Protein AF-A0A946FM98-F1 (afdb_monomer_lite)

Structure (mmCIF, N/CA/C/O backbone):
data_AF-A0A946FM98-F1
#
_entry.id   AF-A0A946FM98-F1
#
loop_
_atom_site.group_PDB
_atom_site.id
_atom_site.type_symbol
_atom_site.label_atom_id
_atom_site.label_alt_id
_atom_site.label_comp_id
_atom_site.label_asym_id
_atom_site.label_entity_id
_atom_site.label_seq_id
_atom_site.pdbx_PDB_ins_code
_atom_site.Cartn_x
_atom_site.Cartn_y
_atom_site.Cartn_z
_atom_site.occupancy
_atom_site.B_iso_or_equiv
_atom_site.auth_seq_id
_atom_site.auth_comp_id
_atom_site.auth_asym_id
_atom_site.auth_atom_id
_atom_site.pdbx_PDB_model_num
ATOM 1 N N . MET A 1 1 ? 2.179 16.275 -25.212 1.00 42.62 1 MET A N 1
ATOM 2 C CA . MET A 1 1 ? 1.892 15.927 -23.804 1.00 42.62 1 MET A CA 1
ATOM 3 C C . MET A 1 1 ? 3.198 15.474 -23.182 1.00 42.62 1 MET A C 1
ATOM 5 O O . MET A 1 1 ? 3.763 14.503 -23.659 1.00 42.62 1 MET A O 1
ATOM 9 N N . ALA A 1 2 ? 3.719 16.233 -22.223 1.00 38.38 2 ALA A N 1
ATOM 10 C CA . ALA A 1 2 ? 4.949 15.921 -21.500 1.00 38.38 2 ALA A CA 1
ATOM 11 C C . ALA A 1 2 ? 4.560 15.492 -20.078 1.00 38.38 2 ALA A C 1
ATOM 13 O O . ALA A 1 2 ? 3.770 16.213 -19.463 1.00 38.38 2 ALA A O 1
ATOM 14 N N . PRO A 1 3 ? 5.045 14.357 -19.547 1.00 51.19 3 PRO A N 1
ATOM 15 C CA . PRO A 1 3 ? 4.800 14.021 -18.160 1.00 51.19 3 PRO A CA 1
ATOM 16 C C . PRO A 1 3 ? 5.885 14.651 -17.284 1.00 51.19 3 PRO A C 1
ATOM 18 O O . PRO A 1 3 ? 7.080 14.559 -17.567 1.00 51.19 3 PRO A O 1
ATOM 21 N N . ALA A 1 4 ? 5.461 15.292 -16.201 1.00 51.47 4 ALA A N 1
ATOM 22 C CA . ALA A 1 4 ? 6.345 15.579 -15.087 1.00 51.47 4 ALA A CA 1
ATOM 23 C C . ALA A 1 4 ? 6.657 14.243 -14.385 1.00 51.47 4 ALA A C 1
ATOM 25 O O . ALA A 1 4 ? 5.768 13.645 -13.789 1.00 51.47 4 ALA A O 1
ATOM 26 N N . HIS A 1 5 ? 7.921 13.816 -14.483 1.00 64.06 5 HIS A N 1
ATOM 27 C CA . HIS A 1 5 ? 8.570 12.662 -13.834 1.00 64.06 5 HIS A CA 1
ATOM 28 C C . HIS A 1 5 ? 8.456 11.286 -14.521 1.00 64.06 5 HIS A C 1
ATOM 30 O O . HIS A 1 5 ? 7.589 10.478 -14.207 1.00 64.06 5 HIS A O 1
ATOM 36 N N . GLY A 1 6 ? 9.450 10.987 -15.369 1.00 43.84 6 GLY A N 1
ATOM 37 C CA . GLY A 1 6 ? 9.788 9.638 -15.844 1.00 43.84 6 GLY A CA 1
ATOM 38 C C . GLY A 1 6 ? 9.783 9.529 -17.368 1.00 43.84 6 GLY A C 1
ATOM 39 O O . GLY A 1 6 ? 8.840 9.981 -18.013 1.00 43.84 6 GLY A O 1
ATOM 40 N N . ASN A 1 7 ? 10.851 8.963 -17.945 1.00 45.28 7 ASN A N 1
ATOM 41 C CA . ASN A 1 7 ? 10.941 8.671 -19.380 1.00 45.28 7 ASN A CA 1
ATOM 42 C C . ASN A 1 7 ? 9.670 7.962 -19.866 1.00 45.28 7 ASN A C 1
ATOM 44 O O . ASN A 1 7 ? 9.134 7.125 -19.149 1.00 45.28 7 ASN A O 1
ATOM 48 N N . VAL A 1 8 ? 9.216 8.330 -21.068 1.00 44.72 8 VAL A N 1
ATOM 49 C CA . VAL A 1 8 ? 8.001 7.858 -21.758 1.00 44.72 8 VAL A CA 1
ATOM 50 C C . VAL A 1 8 ? 7.643 6.413 -21.380 1.00 44.72 8 VAL A C 1
ATOM 52 O O . VAL A 1 8 ? 8.206 5.471 -21.932 1.00 44.72 8 VAL A O 1
ATOM 55 N N . GLY A 1 9 ? 6.711 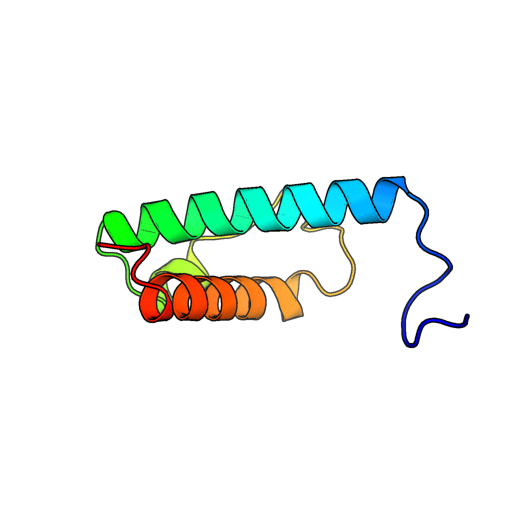6.253 -20.435 1.00 50.66 9 GLY A N 1
ATOM 56 C CA . GLY A 1 9 ? 6.214 4.944 -20.023 1.00 50.66 9 GLY A CA 1
ATOM 57 C C . GLY A 1 9 ? 5.434 4.298 -21.166 1.00 50.66 9 GLY A C 1
ATOM 58 O O . GLY A 1 9 ? 4.537 4.908 -21.755 1.00 50.66 9 GLY A O 1
ATOM 59 N N . THR A 1 10 ? 5.801 3.077 -21.526 1.00 51.53 10 THR A N 1
ATOM 60 C CA . THR A 1 10 ? 5.114 2.279 -22.542 1.00 51.53 10 THR A CA 1
ATOM 61 C C . THR A 1 10 ? 3.782 1.745 -21.993 1.00 51.53 10 THR A C 1
ATOM 63 O O . THR A 1 10 ? 3.518 1.775 -20.793 1.00 51.53 10 THR A O 1
ATOM 66 N N . LYS A 1 11 ? 2.898 1.216 -22.853 1.00 51.31 11 LYS A N 1
ATOM 67 C CA . LYS A 1 11 ? 1.620 0.599 -22.421 1.00 51.31 11 LYS A CA 1
ATOM 68 C C . LYS A 1 11 ? 1.801 -0.549 -21.407 1.00 51.31 11 LYS A C 1
ATOM 70 O O . LYS A 1 11 ? 0.856 -0.861 -20.680 1.00 51.31 11 LYS A O 1
ATOM 75 N N . LEU A 1 12 ? 2.984 -1.170 -21.374 1.00 55.44 12 LEU A N 1
ATOM 76 C CA . LEU A 1 12 ? 3.349 -2.193 -20.393 1.00 55.44 12 LEU A CA 1
ATOM 77 C C . L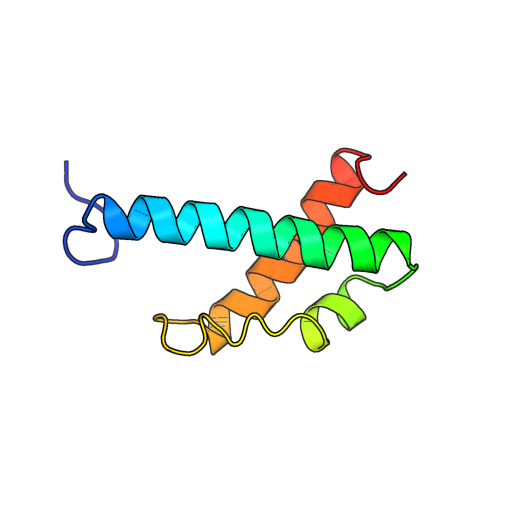EU A 1 12 ? 3.414 -1.591 -18.982 1.00 55.44 12 LEU A C 1
ATOM 79 O O . LEU A 1 12 ? 2.778 -2.126 -18.083 1.00 55.44 12 LEU A O 1
ATOM 83 N N . ASP A 1 13 ? 3.990 -0.397 -18.826 1.00 62.69 13 ASP A N 1
ATOM 84 C CA . ASP A 1 13 ? 4.099 0.285 -17.528 1.00 62.69 13 ASP A CA 1
ATOM 85 C C . ASP A 1 13 ? 2.723 0.648 -16.945 1.00 62.69 13 ASP A C 1
ATOM 87 O O . ASP A 1 13 ? 2.479 0.520 -15.746 1.00 62.69 13 ASP A O 1
ATOM 91 N N . ALA A 1 14 ? 1.771 1.045 -17.799 1.00 70.88 14 ALA A N 1
ATOM 92 C CA . ALA A 1 14 ? 0.391 1.297 -17.375 1.00 70.88 14 ALA A CA 1
ATOM 93 C C . ALA A 1 14 ? -0.348 0.007 -16.966 1.00 70.88 14 ALA A C 1
ATOM 95 O O . ALA A 1 14 ? -1.209 0.031 -16.081 1.00 70.88 14 ALA A O 1
ATOM 96 N N . THR A 1 15 ? -0.018 -1.120 -17.604 1.00 83.06 15 THR A N 1
ATOM 97 C CA . THR A 1 15 ? -0.570 -2.435 -17.250 1.00 83.06 15 THR A CA 1
ATOM 98 C C . THR A 1 15 ? -0.016 -2.889 -15.906 1.00 83.06 15 THR A C 1
ATOM 100 O O . THR A 1 15 ? -0.791 -3.257 -15.023 1.00 83.06 15 THR A O 1
ATOM 103 N N . ASP A 1 16 ? 1.291 -2.759 -15.705 1.00 83.94 16 ASP A N 1
ATOM 104 C CA . ASP A 1 16 ? 1.953 -3.152 -14.467 1.00 83.94 16 ASP A CA 1
ATOM 105 C C . ASP A 1 16 ? 1.531 -2.265 -13.291 1.00 83.94 16 ASP A C 1
ATOM 107 O O . ASP A 1 16 ? 1.240 -2.773 -12.207 1.00 83.94 16 ASP A O 1
ATOM 111 N N . ALA A 1 17 ? 1.376 -0.954 -13.502 1.00 86.81 17 ALA A N 1
ATOM 112 C CA . ALA A 1 17 ? 0.833 -0.047 -12.491 1.00 86.81 17 ALA A CA 1
ATOM 113 C C . ALA A 1 17 ? -0.598 -0.436 -12.078 1.00 86.81 17 ALA A C 1
ATOM 115 O O . ALA A 1 17 ? -0.950 -0.397 -10.896 1.00 86.81 17 ALA A O 1
ATOM 116 N N . ARG A 1 18 ? -1.437 -0.865 -13.031 1.00 90.44 18 ARG A N 1
ATOM 117 C CA . ARG A 1 18 ? -2.786 -1.361 -12.722 1.00 90.44 18 ARG A CA 1
ATOM 118 C C . ARG A 1 18 ? -2.733 -2.649 -11.903 1.00 90.44 18 ARG A C 1
ATOM 120 O O . ARG A 1 18 ? -3.484 -2.774 -10.935 1.00 90.44 18 ARG A O 1
ATOM 127 N N . VAL A 1 19 ? -1.878 -3.598 -12.283 1.00 93.06 19 VAL A N 1
ATOM 128 C CA . VAL A 1 19 ? -1.711 -4.863 -11.550 1.00 93.06 19 VAL A CA 1
ATOM 129 C C . VAL A 1 19 ? -1.216 -4.595 -10.127 1.00 93.06 19 VAL A C 1
ATOM 131 O O . VAL A 1 19 ? -1.803 -5.126 -9.182 1.00 93.06 19 VAL A O 1
ATOM 134 N N . TYR A 1 20 ? -0.243 -3.695 -9.959 1.00 94.25 20 TYR A N 1
ATOM 135 C CA . TYR A 1 20 ? 0.245 -3.240 -8.657 1.00 94.25 20 TYR A CA 1
ATOM 136 C C . TYR A 1 20 ? -0.894 -2.731 -7.768 1.00 94.25 20 TYR A C 1
ATOM 138 O O . TYR A 1 20 ? -1.061 -3.203 -6.644 1.00 94.25 20 TYR A O 1
ATOM 146 N N . MET A 1 21 ? -1.732 -1.821 -8.280 1.00 95.62 21 MET A N 1
ATOM 147 C CA . MET A 1 21 ? -2.836 -1.244 -7.503 1.00 95.62 21 MET A CA 1
ATOM 148 C C . MET A 1 21 ? -3.887 -2.285 -7.105 1.00 95.62 21 MET A C 1
ATOM 150 O O . MET A 1 21 ? -4.424 -2.226 -5.997 1.00 95.62 21 MET A O 1
ATOM 154 N N . LEU A 1 22 ? -4.177 -3.253 -7.980 1.00 96.50 22 LEU A N 1
ATOM 155 C CA . LEU A 1 22 ? -5.105 -4.343 -7.673 1.00 96.50 22 LEU A CA 1
ATOM 156 C C . LEU A 1 22 ? -4.553 -5.264 -6.582 1.00 96.50 22 LEU A C 1
ATOM 158 O O . LEU A 1 22 ? -5.278 -5.579 -5.640 1.00 96.50 22 LEU A O 1
ATOM 162 N N . GLN A 1 23 ? -3.280 -5.652 -6.677 1.00 97.25 23 GLN A N 1
ATOM 163 C CA . GLN A 1 23 ? -2.626 -6.496 -5.677 1.00 97.25 23 GLN A CA 1
ATOM 164 C C . GLN A 1 23 ? -2.482 -5.784 -4.330 1.00 97.25 23 GLN A C 1
ATOM 166 O O . GLN A 1 23 ? -2.739 -6.388 -3.289 1.00 97.25 23 GLN A O 1
ATOM 171 N N . LEU A 1 24 ? -2.127 -4.497 -4.347 1.00 98.06 24 LEU A N 1
ATOM 172 C CA . LEU A 1 24 ? -2.053 -3.665 -3.152 1.00 98.06 24 LEU A CA 1
ATOM 173 C C . LEU A 1 24 ? -3.415 -3.590 -2.458 1.00 98.06 24 LEU A C 1
ATOM 175 O O . LEU A 1 24 ? -3.519 -3.886 -1.270 1.00 98.06 24 LEU A O 1
ATOM 179 N N . ARG A 1 25 ? -4.471 -3.245 -3.208 1.00 98.31 25 ARG A N 1
ATOM 180 C CA . ARG A 1 25 ? -5.844 -3.190 -2.690 1.00 98.31 25 ARG A CA 1
ATOM 181 C C . ARG A 1 25 ? -6.248 -4.509 -2.045 1.00 98.31 25 ARG A C 1
ATOM 183 O O . ARG A 1 25 ? -6.793 -4.510 -0.949 1.00 98.31 25 ARG A O 1
ATOM 190 N N . ASP A 1 26 ? -5.996 -5.615 -2.728 1.00 98.12 26 ASP A N 1
ATOM 191 C CA . ASP A 1 26 ? -6.384 -6.952 -2.296 1.00 98.12 26 ASP A CA 1
ATOM 192 C C . ASP A 1 26 ? -5.663 -7.388 -1.003 1.00 98.12 26 ASP A C 1
ATOM 194 O O . ASP A 1 26 ? -6.298 -7.866 -0.060 1.00 98.12 26 ASP A O 1
ATOM 198 N N . GLN A 1 27 ? -4.352 -7.142 -0.900 1.00 98.31 27 GLN A N 1
ATOM 199 C CA . GLN A 1 27 ? -3.583 -7.420 0.319 1.00 98.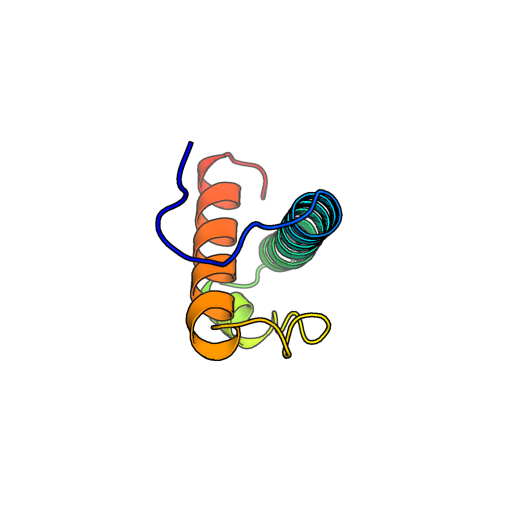31 27 GLN A CA 1
ATOM 200 C C . GLN A 1 27 ? -4.015 -6.543 1.501 1.00 98.31 27 GLN A C 1
ATOM 202 O O . GLN A 1 27 ? -4.234 -7.061 2.599 1.00 98.31 27 GLN A O 1
ATOM 207 N N . VAL A 1 28 ? -4.179 -5.237 1.276 1.00 98.44 28 VAL A N 1
ATOM 208 C CA . VAL A 1 28 ? -4.589 -4.287 2.320 1.00 98.44 28 VAL A CA 1
ATOM 209 C C . VAL A 1 28 ? -6.007 -4.587 2.802 1.00 98.44 28 VAL A C 1
ATOM 211 O O . VAL A 1 28 ? -6.232 -4.672 4.006 1.00 98.44 28 VAL A O 1
ATOM 214 N N . LEU A 1 29 ? -6.951 -4.827 1.886 1.00 98.44 29 LEU A N 1
ATOM 215 C CA . LEU A 1 29 ? -8.338 -5.140 2.231 1.00 98.44 29 LEU A CA 1
ATOM 216 C C . LEU A 1 29 ? -8.447 -6.415 3.070 1.00 98.44 29 LEU A C 1
ATOM 218 O O . LEU A 1 29 ? -9.145 -6.417 4.083 1.00 98.44 29 LEU A O 1
ATOM 222 N N . ARG A 1 30 ? -7.748 -7.492 2.683 1.00 98.19 30 ARG A N 1
ATOM 223 C CA . ARG A 1 30 ? -7.703 -8.722 3.488 1.00 98.19 30 ARG A CA 1
ATOM 224 C C . ARG A 1 30 ? -7.172 -8.464 4.890 1.00 98.19 30 ARG A C 1
ATOM 226 O O . ARG A 1 30 ? -7.722 -8.984 5.852 1.00 98.19 30 ARG A O 1
ATOM 233 N N . GLY A 1 31 ? -6.109 -7.674 4.996 1.00 98.06 31 GLY A N 1
ATOM 234 C CA . GLY A 1 31 ? -5.507 -7.324 6.271 1.00 98.06 31 GLY A CA 1
ATOM 235 C C . GLY A 1 31 ? -6.449 -6.541 7.183 1.00 98.06 31 GLY A C 1
ATOM 236 O O . GLY A 1 31 ? -6.626 -6.926 8.335 1.00 98.06 31 GLY A O 1
ATOM 237 N N . LEU A 1 32 ? -7.106 -5.507 6.650 1.00 98.38 32 LEU A N 1
ATOM 238 C CA . LEU A 1 32 ? -8.099 -4.719 7.387 1.00 98.38 32 LEU A CA 1
ATOM 239 C C . LEU A 1 32 ? -9.278 -5.588 7.846 1.00 98.38 32 LEU A C 1
ATOM 241 O O . LEU A 1 32 ? -9.673 -5.525 9.005 1.00 98.38 32 LEU A O 1
ATOM 245 N N . ARG A 1 33 ? -9.795 -6.466 6.975 1.00 97.38 33 ARG A N 1
ATOM 246 C CA . ARG A 1 33 ? -10.867 -7.419 7.325 1.00 97.38 33 ARG A CA 1
ATOM 247 C C . ARG A 1 33 ? -10.445 -8.461 8.360 1.00 97.38 33 ARG A C 1
ATOM 249 O O . ARG A 1 33 ? -11.286 -8.965 9.093 1.00 97.38 33 ARG A O 1
ATOM 256 N N . ALA A 1 34 ? -9.153 -8.770 8.431 1.00 97.50 34 ALA A N 1
ATOM 257 C CA . ALA A 1 34 ? -8.573 -9.613 9.471 1.00 97.50 34 ALA A CA 1
ATOM 258 C C . ALA A 1 34 ? -8.299 -8.851 10.785 1.00 97.50 34 ALA A C 1
ATOM 260 O O . ALA A 1 34 ? -7.709 -9.420 11.698 1.00 97.50 34 ALA A O 1
ATOM 261 N N . GLY A 1 35 ? -8.698 -7.577 10.884 1.00 97.44 35 GLY A N 1
ATOM 262 C CA . GLY A 1 35 ? -8.540 -6.754 12.082 1.00 97.44 35 GLY A CA 1
ATOM 263 C C . GLY A 1 35 ? -7.170 -6.092 12.232 1.00 97.44 35 GLY A C 1
ATOM 264 O O . GLY A 1 35 ? -6.906 -5.508 13.280 1.00 97.44 35 GLY A O 1
ATOM 265 N N . LYS A 1 36 ? -6.296 -6.154 11.216 1.00 98.06 36 LYS A N 1
ATOM 266 C CA . LYS A 1 36 ? -5.008 -5.449 11.258 1.00 98.06 36 LYS A CA 1
ATOM 267 C C . LYS A 1 36 ? -5.211 -3.942 11.170 1.00 98.06 36 LYS A C 1
ATOM 269 O O . LYS A 1 36 ? -6.027 -3.451 10.391 1.00 98.06 36 LYS A O 1
ATOM 274 N N . THR A 1 37 ? -4.387 -3.213 11.902 1.00 97.81 37 THR A N 1
ATOM 275 C CA . THR A 1 37 ? -4.286 -1.757 11.829 1.00 97.81 37 THR A CA 1
ATOM 276 C C . THR A 1 37 ? -3.505 -1.305 10.592 1.00 97.81 37 THR A C 1
ATOM 278 O O . THR A 1 37 ? -2.724 -2.054 9.998 1.00 97.81 37 THR A O 1
ATOM 281 N N . THR A 1 38 ? -3.671 -0.036 10.212 1.00 97.31 38 THR A N 1
ATOM 282 C CA . THR A 1 38 ? -2.907 0.580 9.116 1.00 97.31 38 THR A CA 1
ATOM 283 C C . THR A 1 38 ? -1.393 0.501 9.336 1.00 97.31 38 THR A C 1
ATOM 285 O O . THR A 1 38 ? -0.658 0.289 8.374 1.00 97.31 38 THR A O 1
ATOM 288 N N . ASP A 1 39 ? -0.919 0.634 10.578 1.00 97.75 39 ASP A N 1
ATOM 289 C CA . ASP A 1 39 ? 0.512 0.562 10.902 1.00 97.75 39 ASP A CA 1
ATOM 290 C C . ASP A 1 39 ? 1.068 -0.857 10.740 1.00 97.75 39 ASP A C 1
ATOM 292 O O . ASP A 1 39 ? 2.124 -1.050 10.138 1.00 97.75 39 ASP A O 1
ATOM 296 N N . GLU A 1 40 ? 0.329 -1.877 11.180 1.00 98.06 40 GLU A N 1
ATOM 297 C CA . GLU A 1 40 ? 0.719 -3.273 10.950 1.00 98.06 40 GLU A CA 1
ATOM 298 C C . GLU A 1 40 ? 0.744 -3.616 9.457 1.00 98.06 40 GLU A C 1
ATOM 300 O O . GLU A 1 40 ? 1.598 -4.382 8.998 1.00 98.06 40 GLU A O 1
ATOM 305 N N . LEU A 1 41 ? -0.172 -3.046 8.672 1.00 98.25 41 LEU A N 1
ATOM 306 C CA . LEU A 1 41 ? -0.188 -3.222 7.221 1.00 98.25 41 LEU A CA 1
ATOM 307 C C . LEU A 1 41 ? 0.994 -2.523 6.556 1.00 98.25 41 LEU A C 1
ATOM 309 O O . LEU A 1 41 ? 1.644 -3.135 5.713 1.00 98.25 41 LEU A O 1
ATOM 313 N N . ALA A 1 42 ? 1.317 -1.295 6.965 1.00 96.69 42 ALA A N 1
ATOM 314 C CA . ALA A 1 42 ? 2.473 -0.543 6.477 1.00 96.69 42 ALA A CA 1
ATOM 315 C C . ALA A 1 42 ? 3.796 -1.310 6.652 1.00 96.69 42 ALA A C 1
ATOM 317 O O . ALA A 1 42 ? 4.685 -1.236 5.800 1.00 96.69 42 ALA A O 1
ATOM 318 N N . VAL A 1 43 ? 3.915 -2.091 7.728 1.00 96.75 43 VAL A N 1
ATOM 319 C CA . VAL A 1 43 ? 5.070 -2.964 7.957 1.00 96.75 43 VAL A CA 1
ATOM 320 C C . VAL A 1 43 ? 4.961 -4.259 7.146 1.00 96.75 43 VAL A C 1
ATOM 322 O O . VAL A 1 43 ? 5.895 -4.596 6.419 1.00 96.75 43 VAL A O 1
ATOM 325 N N . SER A 1 44 ? 3.833 -4.971 7.243 1.00 96.69 44 SER A N 1
ATOM 326 C CA . SER A 1 44 ? 3.698 -6.350 6.743 1.00 96.69 44 SER A CA 1
ATOM 327 C C . SER A 1 44 ? 3.430 -6.490 5.242 1.00 96.69 44 SER A C 1
ATOM 329 O O . SER A 1 44 ? 3.741 -7.533 4.671 1.00 96.69 44 SER A O 1
ATOM 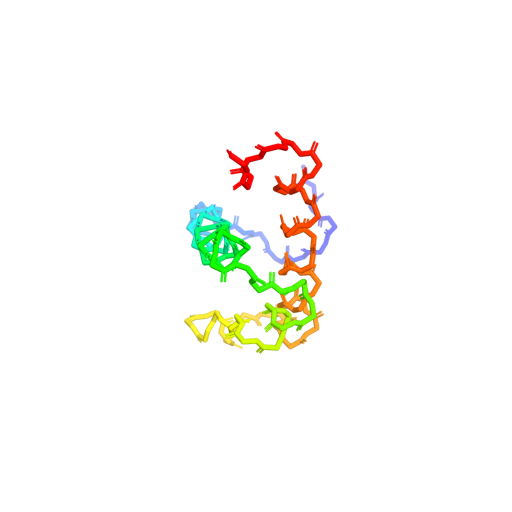331 N N . VAL A 1 45 ? 2.870 -5.473 4.583 1.00 97.12 45 VAL A N 1
ATOM 332 C CA . VAL A 1 45 ? 2.642 -5.486 3.133 1.00 97.12 45 VAL A CA 1
ATOM 333 C C . VAL A 1 45 ? 3.919 -5.011 2.444 1.00 97.12 45 VAL A C 1
ATOM 335 O O . VAL A 1 45 ? 4.224 -3.817 2.389 1.00 97.12 45 VAL A O 1
ATOM 338 N N . THR A 1 46 ? 4.711 -5.963 1.956 1.00 95.56 46 THR A N 1
ATOM 339 C CA . THR A 1 46 ? 6.010 -5.679 1.336 1.00 95.56 46 THR A CA 1
ATOM 340 C C . THR A 1 46 ? 5.866 -5.324 -0.138 1.00 95.56 46 THR A C 1
ATOM 342 O O . THR A 1 46 ? 6.361 -4.291 -0.550 1.00 95.56 46 THR A O 1
ATOM 345 N N . MET A 1 47 ? 5.082 -6.071 -0.920 1.00 95.12 47 MET A N 1
ATOM 346 C CA . MET A 1 47 ? 5.033 -5.930 -2.388 1.00 95.12 47 MET A CA 1
ATOM 347 C C . MET A 1 47 ? 6.387 -6.259 -3.050 1.00 95.12 47 MET A C 1
ATOM 349 O O . MET A 1 47 ? 6.774 -5.618 -4.023 1.00 95.12 47 MET A O 1
ATOM 353 N N . ASP A 1 48 ? 7.092 -7.286 -2.557 1.00 93.50 48 ASP A N 1
ATOM 354 C CA . ASP A 1 48 ? 8.470 -7.623 -2.968 1.00 93.50 48 ASP A CA 1
ATOM 355 C C . ASP A 1 48 ? 8.661 -7.877 -4.471 1.00 93.50 48 ASP A C 1
ATOM 357 O O . ASP A 1 48 ? 9.758 -7.679 -4.990 1.00 93.50 48 ASP A O 1
ATOM 361 N N . ALA A 1 49 ? 7.603 -8.256 -5.195 1.00 91.50 49 ALA A N 1
ATOM 362 C CA . ALA A 1 49 ? 7.624 -8.379 -6.657 1.00 91.50 49 ALA A CA 1
ATOM 363 C C . ALA A 1 49 ? 7.967 -7.058 -7.379 1.00 91.50 49 ALA A C 1
ATOM 365 O O . ALA A 1 49 ? 8.373 -7.076 -8.535 1.00 91.50 49 ALA A O 1
ATOM 366 N N . TYR A 1 50 ? 7.822 -5.925 -6.689 1.00 93.06 50 TYR A N 1
ATOM 367 C CA . TYR A 1 50 ? 8.045 -4.573 -7.199 1.00 93.06 50 TYR A CA 1
ATOM 368 C C . TYR A 1 50 ? 9.247 -3.892 -6.536 1.00 93.06 50 TYR A C 1
ATOM 370 O O . TYR A 1 50 ? 9.420 -2.684 -6.674 1.00 93.06 50 TYR A O 1
ATOM 378 N N . LYS A 1 51 ? 10.083 -4.636 -5.798 1.00 91.88 51 LYS A N 1
ATOM 379 C CA . LYS A 1 51 ? 11.221 -4.073 -5.048 1.00 91.88 51 LYS A CA 1
ATOM 380 C C . LYS A 1 51 ? 12.240 -3.340 -5.926 1.00 91.88 51 LYS A C 1
ATOM 382 O O . LYS A 1 51 ? 12.904 -2.423 -5.455 1.00 91.88 51 LYS A O 1
ATOM 387 N N . ASP A 1 52 ? 12.341 -3.750 -7.190 1.00 90.06 52 ASP A N 1
ATOM 388 C CA . ASP A 1 52 ? 13.275 -3.195 -8.172 1.00 90.06 52 ASP A CA 1
ATOM 389 C C . ASP A 1 52 ? 12.704 -1.946 -8.872 1.00 90.06 52 ASP A C 1
ATOM 391 O O . ASP A 1 52 ? 13.377 -1.321 -9.692 1.00 90.06 52 ASP A O 1
ATOM 395 N N . TRP A 1 53 ? 11.461 -1.555 -8.557 1.00 88.50 53 TRP A N 1
ATOM 396 C CA . TRP A 1 53 ? 10.874 -0.320 -9.063 1.00 88.50 53 TRP A CA 1
ATOM 397 C C . TRP A 1 53 ? 11.499 0.898 -8.392 1.00 88.50 53 TRP A C 1
ATOM 399 O O . TRP A 1 53 ? 11.813 0.908 -7.197 1.00 88.50 53 TRP A O 1
ATOM 409 N N . GLY A 1 54 ? 11.623 1.974 -9.170 1.00 85.94 54 GLY A N 1
ATOM 410 C CA . GLY A 1 54 ? 12.085 3.256 -8.658 1.00 85.94 54 GLY A CA 1
ATOM 411 C C . GLY A 1 54 ? 11.267 3.694 -7.442 1.00 85.94 54 GLY A C 1
ATOM 412 O O . GLY A 1 54 ? 10.042 3.591 -7.428 1.00 85.94 54 GLY A O 1
ATOM 413 N N . SER A 1 55 ? 11.955 4.189 -6.412 1.00 87.81 55 SER A N 1
ATOM 414 C CA . SER A 1 55 ? 11.339 4.699 -5.180 1.00 87.81 55 SER A CA 1
ATOM 415 C C . SER A 1 55 ? 10.524 3.681 -4.369 1.00 87.81 55 SER A C 1
ATOM 417 O O . SER A 1 55 ? 9.825 4.105 -3.450 1.00 87.81 55 SER A O 1
ATOM 419 N N . TYR A 1 56 ? 10.633 2.368 -4.623 1.00 88.62 56 TYR A N 1
ATOM 420 C CA . TYR A 1 56 ? 9.915 1.331 -3.863 1.00 88.62 56 TYR A CA 1
ATOM 421 C C . TYR A 1 56 ? 10.011 1.539 -2.345 1.00 88.62 56 TYR A C 1
ATOM 423 O O . TYR A 1 56 ? 8.988 1.626 -1.668 1.00 88.62 56 TYR A O 1
ATOM 431 N N . ALA A 1 57 ? 11.228 1.721 -1.821 1.00 88.56 57 ALA A N 1
ATOM 432 C CA . ALA A 1 57 ? 11.460 1.910 -0.389 1.00 88.56 57 ALA A CA 1
ATOM 433 C C . ALA A 1 57 ? 10.730 3.141 0.184 1.00 88.56 57 ALA A C 1
ATOM 435 O O . ALA A 1 57 ? 10.243 3.097 1.310 1.00 88.56 57 ALA A O 1
ATOM 436 N N . ASN A 1 58 ? 10.607 4.210 -0.606 1.00 89.81 58 ASN A N 1
ATOM 437 C CA . ASN A 1 58 ? 9.963 5.453 -0.183 1.00 89.81 58 ASN A CA 1
ATOM 438 C C . ASN A 1 58 ? 8.436 5.393 -0.324 1.00 89.81 58 ASN A C 1
ATOM 440 O O . ASN A 1 58 ? 7.716 6.021 0.446 1.00 89.81 58 ASN A O 1
ATOM 444 N N . TRP A 1 59 ? 7.929 4.696 -1.343 1.00 92.81 59 TRP A N 1
ATOM 445 C CA . TRP A 1 59 ? 6.520 4.777 -1.742 1.00 92.81 59 TRP A CA 1
ATOM 446 C C . TRP A 1 59 ? 5.684 3.604 -1.264 1.00 92.81 59 TRP A C 1
ATOM 448 O O . TRP A 1 59 ? 4.488 3.775 -1.055 1.00 92.81 59 TRP A O 1
ATOM 458 N N . ARG A 1 60 ? 6.283 2.427 -1.053 1.00 95.25 60 ARG A N 1
ATOM 459 C CA . ARG A 1 60 ? 5.565 1.222 -0.621 1.00 95.25 60 ARG A CA 1
ATOM 460 C C . ARG A 1 60 ? 4.696 1.500 0.603 1.00 95.25 60 ARG A C 1
ATOM 462 O O . ARG A 1 60 ? 3.497 1.246 0.572 1.00 95.25 60 ARG A O 1
ATOM 469 N N . GLU A 1 61 ? 5.290 2.053 1.657 1.00 96.75 61 GLU A N 1
ATOM 470 C CA . GLU A 1 61 ? 4.564 2.338 2.894 1.00 96.75 61 GLU A CA 1
ATOM 471 C C . GLU A 1 61 ? 3.458 3.383 2.683 1.00 96.75 61 GLU A C 1
ATOM 473 O O . GLU A 1 61 ? 2.327 3.186 3.128 1.00 96.75 61 GLU A O 1
ATOM 478 N N . LEU A 1 62 ? 3.748 4.463 1.952 1.00 97.06 62 LEU A N 1
ATOM 479 C CA . LEU A 1 62 ? 2.769 5.510 1.647 1.00 97.06 62 LEU A CA 1
ATOM 480 C C . LEU A 1 62 ? 1.579 4.965 0.851 1.00 97.06 62 LEU A C 1
ATOM 482 O O . LEU A 1 62 ? 0.431 5.287 1.155 1.00 97.06 62 LEU A O 1
ATOM 486 N N . ASN A 1 63 ? 1.841 4.093 -0.121 1.00 97.50 63 ASN A N 1
ATOM 487 C CA . ASN A 1 63 ? 0.818 3.449 -0.934 1.00 97.50 63 ASN A CA 1
ATOM 488 C C . ASN A 1 63 ? -0.068 2.530 -0.086 1.00 97.50 63 ASN A C 1
ATOM 490 O O . ASN A 1 63 ? -1.292 2.572 -0.216 1.00 97.50 63 ASN A O 1
ATOM 494 N N . VAL A 1 64 ? 0.523 1.747 0.823 1.00 98.31 64 VAL A N 1
ATOM 495 C CA . VAL A 1 64 ? -0.229 0.901 1.764 1.00 98.31 64 VAL A CA 1
ATOM 496 C C . VAL A 1 64 ? -1.133 1.749 2.655 1.00 98.31 64 VAL A C 1
ATOM 498 O O . VAL A 1 64 ? -2.331 1.478 2.748 1.00 98.31 64 VAL A O 1
ATOM 501 N N . ARG A 1 65 ? -0.592 2.812 3.259 1.00 98.50 65 ARG A N 1
ATOM 502 C CA . ARG A 1 65 ? -1.351 3.724 4.128 1.00 98.50 65 ARG A CA 1
ATOM 503 C C . ARG A 1 65 ? -2.481 4.424 3.375 1.00 98.50 65 ARG A C 1
ATOM 505 O O . ARG A 1 65 ? -3.605 4.481 3.869 1.00 98.50 65 ARG A O 1
ATOM 512 N N . GLY A 1 66 ? -2.200 4.921 2.171 1.00 98.06 66 GLY A N 1
ATOM 513 C CA . GLY A 1 66 ? -3.185 5.576 1.313 1.00 98.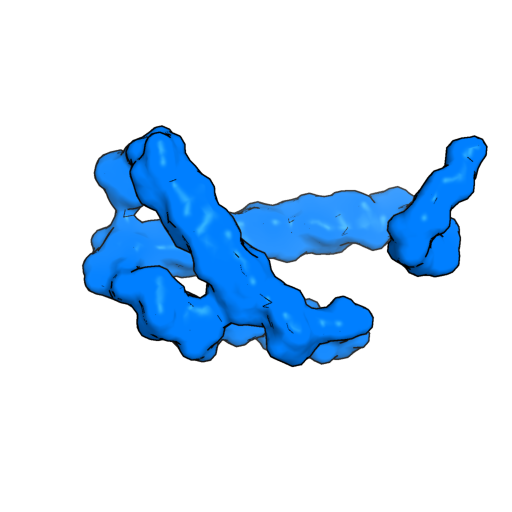06 66 GLY A CA 1
ATOM 514 C C . GLY A 1 66 ? -4.315 4.633 0.899 1.00 98.06 66 GLY A C 1
ATOM 515 O O . GLY A 1 66 ? -5.485 4.996 0.999 1.00 98.06 66 GLY A O 1
ATOM 516 N N . MET A 1 67 ? -3.982 3.400 0.510 1.00 98.44 67 MET A N 1
ATOM 517 C CA . MET A 1 67 ? -4.972 2.377 0.172 1.00 98.44 67 MET A CA 1
ATOM 518 C C . MET A 1 67 ? -5.826 1.994 1.383 1.00 98.44 67 MET A C 1
ATOM 520 O O . MET A 1 67 ? -7.044 1.876 1.261 1.00 98.44 67 MET A O 1
ATOM 524 N N . ALA A 1 68 ? -5.211 1.836 2.559 1.00 98.38 68 ALA A N 1
ATOM 525 C CA . ALA A 1 68 ? -5.938 1.504 3.777 1.00 98.38 68 ALA A CA 1
ATOM 526 C C . ALA A 1 68 ? -6.946 2.601 4.132 1.00 98.38 68 ALA A C 1
ATOM 528 O O . ALA A 1 68 ? -8.122 2.313 4.354 1.00 98.38 68 ALA A O 1
ATOM 529 N N . LYS A 1 69 ? -6.501 3.864 4.099 1.00 98.12 69 LYS A N 1
ATOM 530 C CA . LYS A 1 69 ? -7.360 5.036 4.284 1.00 98.12 69 LYS A CA 1
ATOM 531 C C . LYS A 1 69 ? -8.532 5.034 3.300 1.00 98.12 69 LYS A C 1
ATOM 533 O O . LYS A 1 69 ? -9.676 5.108 3.731 1.00 98.12 69 LYS A O 1
ATOM 538 N N . TYR A 1 70 ? -8.254 4.869 2.006 1.00 98.12 70 TYR A N 1
ATOM 539 C CA . TYR A 1 70 ? -9.281 4.829 0.964 1.00 98.12 70 TYR A CA 1
ATOM 540 C C . TYR A 1 70 ? -10.334 3.736 1.210 1.00 98.12 70 TYR A C 1
ATOM 542 O O . TYR A 1 70 ? -11.531 4.011 1.147 1.00 98.12 70 TYR A O 1
ATOM 550 N N . LEU A 1 71 ? -9.914 2.506 1.525 1.00 98.12 71 LEU A N 1
ATOM 551 C CA . LEU A 1 71 ? -10.826 1.378 1.758 1.00 98.12 71 LEU A CA 1
ATOM 552 C C . LEU A 1 71 ? -11.712 1.587 2.992 1.00 98.12 71 LEU A C 1
ATOM 554 O O . LEU A 1 71 ? -12.880 1.198 2.979 1.00 98.12 71 LEU A O 1
ATOM 558 N N . MET A 1 72 ? -11.167 2.195 4.049 1.00 96.44 72 MET A N 1
ATOM 559 C CA . MET A 1 72 ? -11.930 2.532 5.253 1.00 96.44 72 MET A CA 1
ATOM 560 C C . MET A 1 72 ? -12.942 3.651 4.982 1.00 96.44 72 MET A C 1
ATOM 562 O O . MET A 1 72 ? -14.113 3.504 5.321 1.00 96.44 72 MET A O 1
ATOM 566 N N . GLU A 1 73 ? -12.523 4.736 4.324 1.00 97.44 73 GLU A N 1
ATOM 567 C CA . GLU A 1 73 ? -13.387 5.887 4.011 1.00 97.44 73 GLU A CA 1
ATOM 568 C C . GLU A 1 73 ? -14.519 5.534 3.038 1.00 97.44 73 GLU A C 1
ATOM 570 O O . GLU A 1 73 ? -15.617 6.076 3.132 1.00 97.44 73 GLU A O 1
ATOM 575 N N . THR A 1 74 ? -14.274 4.599 2.120 1.00 97.31 74 THR A N 1
ATOM 576 C CA . THR A 1 74 ? -15.282 4.113 1.162 1.00 97.31 74 THR A CA 1
ATOM 577 C C . THR A 1 74 ? -16.141 2.968 1.702 1.00 97.31 74 THR A C 1
ATOM 579 O O . THR A 1 74 ? -16.997 2.456 0.982 1.00 97.31 74 THR A O 1
ATOM 582 N N . GLY A 1 75 ? -15.930 2.550 2.955 1.00 94.88 75 GLY A N 1
ATOM 583 C CA . GLY A 1 75 ? -16.715 1.498 3.603 1.00 94.88 75 GLY A CA 1
ATOM 584 C C . GLY A 1 75 ? -16.488 0.093 3.038 1.00 94.88 75 GLY A C 1
ATOM 585 O O . GLY A 1 75 ? -17.284 -0.797 3.302 1.00 94.88 75 GLY A O 1
ATOM 586 N N . GLN A 1 76 ? -15.415 -0.139 2.277 1.00 94.94 76 GLN A N 1
ATOM 587 C CA . GLN A 1 76 ? -15.145 -1.435 1.636 1.00 94.94 76 GLN A CA 1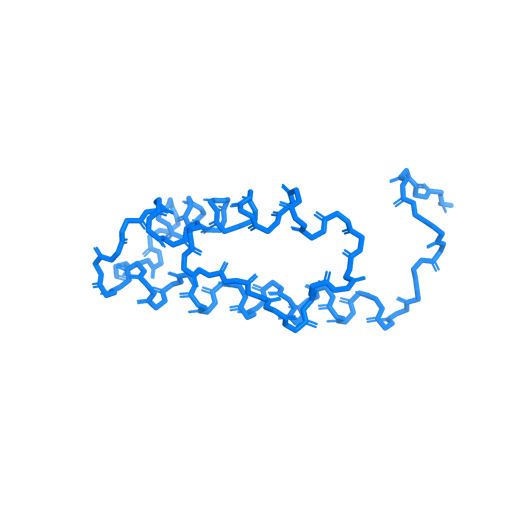
ATOM 588 C C . GLN A 1 76 ? -14.640 -2.506 2.616 1.00 94.94 76 GLN A C 1
ATOM 590 O O . GLN A 1 76 ? -14.637 -3.699 2.292 1.00 94.94 76 GLN A O 1
ATOM 595 N N . VAL A 1 77 ? -14.173 -2.083 3.793 1.00 92.31 77 VAL A N 1
ATOM 596 C CA . VAL A 1 77 ? -13.691 -2.973 4.858 1.00 92.31 77 VAL A CA 1
ATOM 597 C C . VAL A 1 77 ? -14.839 -3.737 5.521 1.00 92.31 77 VAL A C 1
ATOM 599 O O . VAL A 1 77 ? -14.630 -4.894 5.884 1.00 92.31 77 VAL A O 1
ATOM 602 N N . ASN A 1 78 ? -16.023 -3.124 5.614 1.00 78.25 78 ASN A N 1
ATOM 603 C CA . ASN A 1 78 ? -17.197 -3.657 6.311 1.00 78.25 78 ASN A CA 1
ATOM 604 C C . ASN A 1 78 ? -18.075 -4.539 5.417 1.00 78.25 78 ASN A C 1
ATOM 606 O O . ASN A 1 78 ? -18.065 -4.344 4.179 1.00 78.25 78 ASN A O 1
#

pLDDT: mean 87.09, std 17.43, range [38.38, 98.5]

Sequence (78 aa):
MAPAHGNVGTKLDATDARVYMLQLRDQVLRGLRAGKTTDELAVSVTMDAYKDWGSYANWRELNVRGMAKYLMETGQVN

Radius of gyration: 13.77 Å; chains: 1; bounding box: 30×26×36 Å

Foldseek 3Di:
DDDDDDDDDDVVNVVVVVVLLVVLLVQLLVCVLVVHDLVNQLPPVQPVVCVPPPCSVPCVSVSSSVSNVVCVVVVVSD

Secondary structure (DSSP, 8-state):
---SSSS---HHHHHHHHHHHHHHHHHHHHHHHTT--HHHHHHH---GGGTTSTTHHHHHHHHHHHHHHHHHHTTTT-